Protein AF-A0A3V2NZG0-F1 (afdb_monomer)

Secondary structure (DSSP, 8-state):
---------HHHHHHHHHHHHHHHHTT--TTTS-HHHHHHHHHHHHHHHHHHHHHHHHHHHHTTS--HHHHHHHHHHHHHHHHHHHHHHHHHHHHTSHHHHH-TT--HHHHHHHHHHHHHHHHHHHS-S--

Structure (mmCIF, N/CA/C/O backbone):
data_AF-A0A3V2NZG0-F1
#
_entry.id   AF-A0A3V2NZG0-F1
#
loop_
_atom_site.group_PDB
_atom_site.id
_atom_site.type_symbol
_atom_site.label_atom_id
_atom_site.label_alt_id
_atom_site.label_comp_id
_atom_site.label_asym_id
_atom_site.label_entity_id
_atom_site.label_seq_id
_atom_site.pdbx_PDB_ins_code
_atom_site.Cartn_x
_atom_site.Cartn_y
_atom_site.Cartn_z
_atom_site.occupancy
_atom_site.B_iso_or_equiv
_atom_site.auth_seq_id
_atom_site.auth_comp_id
_atom_site.auth_asym_id
_atom_site.auth_atom_id
_atom_site.pdbx_PDB_model_num
ATOM 1 N N . MET A 1 1 ? 24.662 -16.048 -28.612 1.00 64.00 1 MET A N 1
ATOM 2 C CA . MET A 1 1 ? 23.249 -15.648 -28.432 1.00 64.00 1 MET A CA 1
ATOM 3 C C . MET A 1 1 ? 22.555 -15.636 -29.789 1.00 64.00 1 MET A C 1
ATOM 5 O O . MET A 1 1 ? 23.236 -15.341 -30.770 1.00 64.00 1 MET A O 1
ATOM 9 N N . PRO A 1 2 ? 21.258 -15.981 -29.876 1.00 81.00 2 PRO A N 1
ATOM 10 C CA . PRO A 1 2 ? 20.494 -15.832 -31.113 1.00 81.00 2 PRO A CA 1
ATOM 11 C C . PRO A 1 2 ? 20.475 -14.359 -31.545 1.00 81.00 2 PRO A C 1
ATOM 13 O O . PRO A 1 2 ? 20.329 -13.466 -30.714 1.00 81.00 2 PRO A O 1
ATOM 16 N N . ARG A 1 3 ? 20.659 -14.101 -32.843 1.00 85.19 3 ARG A N 1
ATOM 17 C CA . ARG A 1 3 ? 20.670 -12.741 -33.392 1.00 85.19 3 ARG A CA 1
ATOM 18 C C . ARG A 1 3 ? 19.260 -12.354 -33.815 1.00 85.19 3 ARG A C 1
ATOM 20 O O . ARG A 1 3 ? 18.695 -12.997 -34.693 1.00 85.19 3 ARG A O 1
ATOM 27 N N . GLN A 1 4 ? 18.739 -11.278 -33.235 1.00 85.19 4 GLN A N 1
ATOM 28 C CA . GLN A 1 4 ? 17.444 -10.713 -33.595 1.00 85.19 4 GLN A CA 1
ATOM 29 C C . GLN A 1 4 ? 17.626 -9.287 -34.114 1.00 85.19 4 GLN A C 1
ATOM 31 O O . GLN A 1 4 ? 18.252 -8.459 -33.458 1.00 85.19 4 GLN A O 1
ATOM 36 N N . ASN A 1 5 ? 17.057 -8.995 -35.284 1.00 89.38 5 ASN A N 1
ATOM 37 C CA . ASN A 1 5 ? 16.977 -7.630 -35.798 1.00 89.38 5 ASN A CA 1
ATOM 38 C C . ASN A 1 5 ? 15.618 -7.039 -35.398 1.00 89.38 5 ASN A C 1
ATOM 40 O O . ASN A 1 5 ? 14.584 -7.684 -35.588 1.00 89.38 5 ASN A O 1
ATOM 44 N N . VAL A 1 6 ? 15.623 -5.829 -34.838 1.00 88.25 6 VAL A N 1
ATOM 45 C CA . VAL A 1 6 ? 14.420 -5.133 -34.361 1.00 88.25 6 VAL A CA 1
ATOM 46 C C . VAL A 1 6 ? 14.363 -3.752 -35.000 1.00 88.25 6 VAL A C 1
ATOM 48 O O . VAL A 1 6 ? 15.341 -3.008 -34.974 1.00 88.25 6 VAL A O 1
ATOM 51 N N . TYR A 1 7 ? 13.208 -3.403 -35.564 1.00 93.56 7 TYR A N 1
ATOM 52 C CA . TYR A 1 7 ? 12.954 -2.054 -36.059 1.00 93.56 7 TYR A CA 1
ATOM 53 C C . TYR A 1 7 ? 12.514 -1.161 -34.902 1.00 93.56 7 TYR A C 1
ATOM 55 O O . TYR A 1 7 ? 11.562 -1.474 -34.190 1.00 93.56 7 TYR A O 1
ATOM 63 N N . MET A 1 8 ? 13.211 -0.043 -34.719 1.00 91.81 8 MET A N 1
ATOM 64 C CA . MET A 1 8 ? 12.981 0.892 -33.621 1.00 91.81 8 MET A CA 1
ATOM 65 C C . MET A 1 8 ? 12.758 2.300 -34.167 1.00 91.81 8 MET A C 1
ATOM 67 O O . MET A 1 8 ? 13.264 2.658 -35.230 1.00 91.81 8 MET A O 1
ATOM 71 N N . LYS A 1 9 ? 12.003 3.117 -33.428 1.00 96.12 9 LYS A N 1
ATOM 72 C CA . LYS A 1 9 ? 11.873 4.547 -33.732 1.00 96.12 9 LYS A CA 1
ATOM 73 C C . LYS A 1 9 ? 13.207 5.247 -33.467 1.00 96.12 9 LYS A C 1
ATOM 75 O O . LYS A 1 9 ? 13.920 4.863 -32.541 1.00 96.12 9 LYS A O 1
ATOM 80 N N . GLN A 1 10 ? 13.479 6.324 -34.204 1.00 95.50 10 GLN A N 1
ATOM 81 C CA . GLN A 1 10 ? 14.718 7.100 -34.069 1.00 95.50 10 GLN A CA 1
ATOM 82 C C . GLN A 1 10 ? 14.985 7.522 -32.615 1.00 95.50 10 GLN A C 1
ATOM 84 O O . GLN A 1 10 ? 16.052 7.250 -32.085 1.00 95.50 10 GLN A O 1
ATOM 89 N N . LYS A 1 11 ? 13.960 8.032 -31.919 1.00 97.00 11 LYS A N 1
ATOM 90 C CA . LYS A 1 11 ? 14.041 8.400 -30.496 1.00 97.00 11 LYS A CA 1
ATOM 91 C C . LYS A 1 11 ? 14.525 7.256 -29.592 1.00 97.00 11 LYS A C 1
ATOM 93 O O . LYS A 1 11 ? 15.296 7.488 -28.671 1.00 97.00 11 LYS A O 1
ATOM 98 N N . THR A 1 12 ? 14.047 6.033 -29.824 1.00 95.06 12 THR A N 1
ATOM 99 C CA . THR A 1 12 ? 14.440 4.859 -29.029 1.00 95.06 12 THR A CA 1
ATOM 100 C C . THR A 1 12 ? 15.890 4.491 -29.304 1.00 95.06 12 THR A C 1
ATOM 102 O O . THR A 1 12 ? 16.641 4.220 -28.376 1.00 95.06 12 THR A O 1
ATOM 105 N N . LEU A 1 13 ? 16.287 4.524 -30.575 1.00 95.25 13 LEU A N 1
ATOM 106 C CA . LEU A 1 13 ? 17.654 4.249 -30.993 1.00 95.25 13 LEU A CA 1
ATOM 107 C C . LEU A 1 13 ? 18.634 5.261 -30.381 1.00 95.25 13 LEU A C 1
ATOM 109 O O . LEU A 1 13 ? 19.654 4.856 -29.827 1.00 95.25 13 LEU A O 1
ATOM 113 N N . ASP A 1 14 ? 18.302 6.551 -30.427 1.00 96.75 14 ASP A N 1
ATOM 114 C CA . ASP A 1 14 ? 19.126 7.615 -29.848 1.00 96.75 14 ASP A CA 1
ATOM 115 C C . ASP A 1 14 ? 19.227 7.490 -28.323 1.00 96.75 14 ASP A C 1
ATOM 117 O O . ASP A 1 14 ? 20.316 7.627 -27.774 1.00 96.75 14 ASP A O 1
ATOM 121 N N . GLY A 1 15 ? 18.135 7.125 -27.643 1.00 96.50 15 GLY A N 1
ATOM 122 C CA . GLY A 1 15 ? 18.164 6.856 -26.203 1.00 96.50 15 GLY A CA 1
ATOM 123 C C . GLY A 1 15 ? 19.086 5.692 -25.823 1.00 96.50 15 GLY A C 1
ATOM 124 O O . GLY A 1 15 ? 19.814 5.780 -24.841 1.00 96.50 15 GLY A O 1
ATOM 12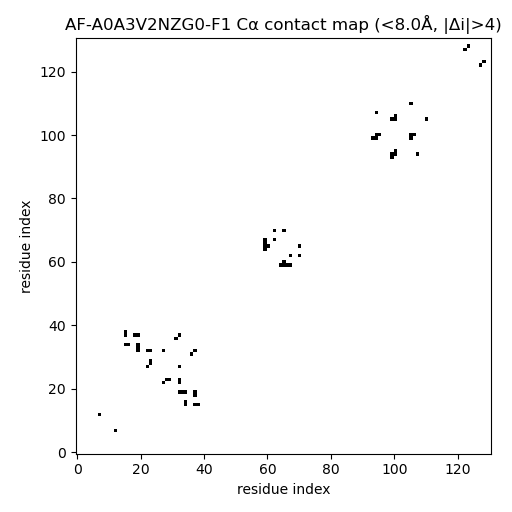5 N N . ILE A 1 16 ? 19.117 4.613 -26.615 1.00 95.50 16 ILE A N 1
ATOM 126 C CA . ILE A 1 16 ? 20.031 3.490 -26.348 1.00 95.50 16 ILE A CA 1
ATOM 127 C C . ILE A 1 16 ? 21.485 3.897 -26.615 1.00 95.50 16 ILE A C 1
ATOM 129 O O . ILE A 1 16 ? 22.371 3.501 -25.863 1.00 95.50 16 ILE A O 1
ATOM 133 N N . ARG A 1 17 ? 21.744 4.705 -27.654 1.00 95.12 17 ARG A N 1
ATOM 134 C CA . ARG A 1 17 ? 23.089 5.255 -27.904 1.00 95.12 17 ARG A CA 1
ATOM 135 C C . ARG A 1 17 ? 23.572 6.080 -26.721 1.00 95.12 17 ARG A C 1
ATOM 137 O O . ARG A 1 17 ? 24.675 5.846 -26.251 1.00 95.12 17 ARG A O 1
ATOM 144 N N . GLN A 1 18 ? 22.714 6.952 -26.201 1.00 96.62 18 GLN A N 1
ATOM 145 C CA . GLN A 1 18 ? 23.030 7.758 -25.031 1.00 96.62 18 GLN A CA 1
ATOM 146 C C . GLN A 1 18 ? 23.395 6.885 -23.818 1.00 96.62 18 GLN A C 1
ATOM 148 O O . GLN A 1 18 ? 24.410 7.138 -23.184 1.00 96.62 18 GLN A O 1
ATOM 153 N N . LEU A 1 19 ? 22.641 5.815 -23.541 1.00 95.19 19 LEU A N 1
ATOM 154 C CA . LEU A 1 19 ? 22.958 4.882 -22.448 1.00 95.19 19 LEU A CA 1
ATOM 155 C C . LEU A 1 19 ? 24.302 4.163 -22.639 1.00 95.19 19 LEU A C 1
ATOM 157 O O . LEU A 1 19 ? 25.007 3.889 -21.668 1.00 95.19 19 LEU A O 1
ATOM 161 N N . VAL A 1 20 ? 24.655 3.822 -23.882 1.00 95.31 20 VAL A N 1
ATOM 162 C CA . VAL A 1 20 ? 25.974 3.255 -24.201 1.00 95.31 20 VAL A CA 1
ATOM 163 C C . VAL A 1 20 ? 27.066 4.285 -23.909 1.00 95.31 20 VAL A C 1
ATOM 165 O O . VAL A 1 20 ? 28.033 3.953 -23.228 1.00 95.31 20 VAL A O 1
ATOM 168 N N . ASP A 1 21 ? 26.895 5.522 -24.375 1.00 94.94 21 ASP A N 1
ATOM 169 C CA . ASP A 1 21 ? 27.864 6.604 -24.184 1.00 94.94 21 ASP A CA 1
ATOM 170 C C . ASP A 1 21 ? 28.045 6.957 -22.696 1.00 94.94 21 ASP A C 1
ATOM 172 O O . ASP A 1 21 ? 29.173 7.144 -22.242 1.00 94.94 21 ASP A O 1
ATOM 176 N N . GLU A 1 22 ? 26.960 6.974 -21.916 1.00 95.12 22 GLU A N 1
ATOM 177 C CA . GLU A 1 22 ? 26.977 7.187 -20.462 1.00 95.12 22 GLU A CA 1
ATOM 178 C C . GLU A 1 22 ? 27.804 6.112 -19.745 1.00 95.12 22 GLU A C 1
ATOM 180 O O . GLU A 1 22 ? 28.720 6.431 -18.990 1.00 95.12 22 GLU A O 1
ATOM 185 N N . ARG A 1 23 ? 27.566 4.830 -20.042 1.00 91.94 23 ARG A N 1
ATOM 186 C CA . ARG A 1 23 ? 28.322 3.723 -19.430 1.00 91.94 23 ARG A CA 1
ATOM 187 C C . ARG A 1 23 ? 29.799 3.712 -19.831 1.00 91.94 23 ARG A C 1
ATOM 189 O O . ARG A 1 23 ? 30.651 3.331 -19.031 1.00 91.94 23 ARG A O 1
ATOM 196 N N . LEU A 1 24 ? 30.123 4.128 -21.057 1.00 91.94 24 LEU A N 1
ATOM 197 C CA . LEU A 1 24 ? 31.515 4.317 -21.478 1.00 91.94 24 LEU A CA 1
ATOM 198 C C . LEU A 1 24 ? 32.172 5.475 -20.713 1.00 91.94 24 LEU A C 1
ATOM 200 O O . LEU A 1 24 ? 33.325 5.355 -20.298 1.00 91.94 24 LEU A O 1
ATOM 204 N N . ALA A 1 25 ? 31.441 6.569 -20.477 1.00 93.44 25 ALA A N 1
ATOM 205 C CA . ALA A 1 25 ? 31.916 7.693 -19.672 1.00 93.44 25 ALA A CA 1
ATOM 206 C C . ALA A 1 25 ? 32.145 7.312 -18.195 1.00 93.44 25 ALA A C 1
ATOM 208 O O . ALA A 1 25 ? 33.050 7.850 -17.560 1.00 93.44 25 ALA A O 1
ATOM 209 N N . GLU A 1 26 ? 31.392 6.343 -17.671 1.00 93.56 26 GLU A N 1
ATOM 210 C CA . GLU A 1 26 ? 31.583 5.750 -16.336 1.00 93.56 26 GLU A CA 1
ATOM 211 C C . GLU A 1 26 ? 32.793 4.795 -16.246 1.00 93.56 26 GLU A C 1
ATOM 213 O O . GLU A 1 26 ? 33.108 4.289 -15.167 1.00 93.56 26 GLU A O 1
ATOM 218 N N . GLY A 1 27 ? 33.510 4.569 -17.353 1.00 89.50 27 GLY A N 1
ATOM 219 C CA . GLY A 1 27 ? 34.743 3.778 -17.394 1.00 89.50 27 GLY A CA 1
ATOM 220 C C . GLY A 1 27 ? 34.570 2.334 -17.868 1.00 89.50 27 GLY A C 1
ATOM 221 O O . GLY A 1 27 ? 35.516 1.550 -17.764 1.00 89.50 27 GLY A O 1
ATOM 222 N N . ALA A 1 28 ? 33.400 1.961 -18.398 1.00 89.12 28 ALA A N 1
ATOM 223 C CA . ALA A 1 28 ? 33.219 0.656 -19.028 1.00 89.12 28 ALA A CA 1
ATOM 224 C C . ALA A 1 28 ? 34.002 0.553 -20.348 1.00 89.12 28 ALA A C 1
ATOM 226 O O . ALA A 1 28 ? 34.211 1.540 -21.055 1.00 89.12 28 ALA A O 1
ATOM 227 N N . THR A 1 29 ? 34.415 -0.662 -20.718 1.00 89.56 29 THR A N 1
ATOM 228 C CA . THR A 1 29 ? 35.112 -0.871 -21.991 1.00 89.56 29 THR A CA 1
ATOM 229 C C . THR A 1 29 ? 34.121 -1.080 -23.147 1.00 89.56 29 THR A C 1
ATOM 231 O O . THR A 1 29 ? 33.065 -1.688 -22.948 1.00 89.56 29 THR A O 1
ATOM 234 N N . PRO A 1 30 ? 34.457 -0.672 -24.388 1.00 82.56 30 PRO A N 1
ATOM 235 C CA . PRO A 1 30 ? 33.624 -0.939 -25.569 1.00 82.56 30 PRO A CA 1
ATOM 236 C C . PRO A 1 30 ? 33.412 -2.430 -25.878 1.00 82.56 30 PRO A C 1
ATOM 238 O O . PRO A 1 30 ? 32.481 -2.795 -26.599 1.00 82.56 30 PRO A O 1
ATOM 241 N N . SER A 1 31 ? 34.284 -3.302 -25.361 1.00 83.88 31 SER A N 1
ATOM 242 C CA . SER A 1 31 ? 34.109 -4.757 -25.427 1.00 83.88 31 SER A CA 1
ATOM 243 C C . SER A 1 31 ? 32.963 -5.246 -24.544 1.00 83.88 31 SER A C 1
ATOM 245 O O . SER A 1 31 ? 32.260 -6.176 -24.938 1.00 83.88 31 SER A O 1
ATOM 247 N N . ASP A 1 32 ? 32.744 -4.600 -23.399 1.00 81.50 32 ASP A N 1
ATOM 248 C CA . ASP A 1 32 ? 31.724 -4.992 -22.422 1.00 81.50 32 ASP A CA 1
ATOM 249 C C . ASP A 1 32 ? 30.383 -4.298 -22.706 1.00 81.50 32 ASP A C 1
ATOM 251 O O . ASP A 1 32 ? 29.309 -4.906 -22.629 1.00 81.50 32 ASP A O 1
ATOM 255 N N . VAL A 1 33 ? 30.434 -3.023 -23.099 1.00 89.25 33 VAL A N 1
ATOM 256 C CA . VAL A 1 33 ? 29.251 -2.201 -23.357 1.00 89.25 33 VAL A CA 1
ATOM 257 C C . VAL A 1 33 ? 29.194 -1.800 -24.821 1.00 89.25 33 VAL A C 1
ATOM 259 O O . VAL A 1 33 ? 29.999 -1.020 -25.323 1.00 89.25 33 VAL A O 1
ATOM 262 N N . ASN A 1 34 ? 28.188 -2.324 -25.513 1.00 90.50 34 ASN A N 1
ATOM 263 C CA . ASN A 1 34 ? 27.868 -1.962 -26.881 1.00 90.50 34 ASN A CA 1
ATOM 264 C C . ASN A 1 34 ? 26.350 -1.973 -27.084 1.00 90.50 34 ASN A C 1
ATOM 266 O O . ASN A 1 34 ? 25.579 -2.431 -26.242 1.00 90.50 34 ASN A O 1
ATOM 270 N N . MET A 1 35 ? 25.916 -1.496 -28.248 1.00 91.12 35 MET A N 1
ATOM 271 C CA . MET A 1 35 ? 24.499 -1.410 -28.603 1.00 91.12 35 MET A CA 1
ATOM 272 C C . MET A 1 35 ? 23.746 -2.732 -28.390 1.00 91.12 35 MET A C 1
ATOM 274 O O . MET A 1 35 ? 22.622 -2.729 -27.901 1.00 91.12 35 MET A O 1
ATOM 278 N N . SER A 1 36 ? 24.358 -3.869 -28.734 1.00 90.62 36 SER A N 1
ATOM 279 C CA . SER A 1 36 ? 23.695 -5.173 -28.624 1.00 90.62 36 SER A CA 1
ATOM 280 C C . SER A 1 36 ? 23.585 -5.644 -27.174 1.00 90.62 36 SER A C 1
ATOM 282 O O . SER A 1 36 ? 22.551 -6.209 -26.816 1.00 90.62 36 SER A O 1
ATOM 284 N N . SER A 1 37 ? 24.602 -5.401 -26.336 1.00 91.19 37 SER A N 1
ATOM 285 C CA . SER A 1 37 ? 24.545 -5.769 -24.916 1.00 91.19 37 SER A CA 1
ATOM 286 C C . SER A 1 37 ? 23.512 -4.930 -24.163 1.00 91.19 37 SER A C 1
ATOM 288 O O . SER A 1 37 ? 22.653 -5.501 -23.494 1.00 91.19 37 SER A O 1
ATOM 290 N N . VAL A 1 38 ? 23.486 -3.610 -24.381 1.00 93.00 38 VAL A N 1
ATOM 291 C CA . VAL A 1 38 ? 22.478 -2.721 -23.774 1.00 93.00 38 VAL A CA 1
ATOM 292 C C . VAL A 1 38 ? 21.066 -3.037 -24.285 1.00 93.00 38 VAL A C 1
ATOM 294 O O . VAL A 1 38 ? 20.133 -3.120 -23.490 1.00 93.00 38 VAL A O 1
ATOM 297 N N . CYS A 1 39 ? 20.884 -3.297 -25.587 1.00 93.06 39 CYS A N 1
ATOM 298 C CA . CYS A 1 39 ? 19.581 -3.729 -26.116 1.00 93.06 39 CYS A CA 1
ATOM 299 C C . CYS A 1 39 ? 19.095 -5.033 -25.469 1.00 93.06 39 CYS A C 1
ATOM 301 O O . CYS A 1 39 ? 17.911 -5.157 -25.164 1.00 93.06 39 CYS A O 1
ATOM 303 N N . SER A 1 40 ? 19.990 -6.005 -25.273 1.00 91.88 40 SER A N 1
ATOM 304 C CA . SER A 1 40 ? 19.635 -7.299 -24.678 1.00 91.88 40 SER A CA 1
ATOM 305 C C . SER A 1 40 ? 19.188 -7.131 -23.224 1.00 91.88 40 SER A C 1
ATOM 307 O O . SER A 1 40 ? 18.129 -7.630 -22.852 1.00 91.88 40 SER A O 1
ATOM 309 N N . GLU A 1 41 ? 19.921 -6.342 -22.434 1.00 92.62 41 GLU A N 1
ATOM 310 C CA . GLU A 1 41 ? 19.567 -6.032 -21.042 1.00 92.62 41 GLU A CA 1
ATOM 311 C C . GLU A 1 41 ? 18.221 -5.296 -20.928 1.00 92.62 41 GLU A C 1
ATOM 313 O O . GLU A 1 41 ? 17.384 -5.627 -20.081 1.00 92.62 41 GLU A O 1
ATOM 318 N N . LEU A 1 42 ? 17.972 -4.323 -21.811 1.00 94.75 42 LEU A N 1
ATOM 319 C CA . LEU A 1 42 ? 16.702 -3.596 -21.853 1.00 94.75 42 LEU A CA 1
ATOM 320 C C . LEU A 1 42 ? 15.531 -4.507 -22.237 1.00 94.75 42 LEU A C 1
ATOM 322 O O . LEU A 1 42 ? 14.445 -4.365 -21.675 1.00 94.75 42 LEU A O 1
ATOM 326 N N . LEU A 1 43 ? 15.732 -5.454 -23.159 1.00 93.62 43 LEU A N 1
ATOM 327 C CA . LEU A 1 43 ? 14.708 -6.433 -23.534 1.00 93.62 43 LEU A CA 1
ATOM 328 C C . LEU A 1 43 ? 14.398 -7.401 -22.390 1.00 93.62 43 LEU A C 1
ATOM 330 O O . LEU A 1 43 ? 13.226 -7.666 -22.127 1.00 93.62 43 LEU A O 1
ATOM 334 N N . GLU A 1 44 ? 15.414 -7.898 -21.686 1.00 93.44 44 GLU A N 1
ATOM 335 C CA . GLU A 1 44 ? 15.224 -8.751 -20.507 1.00 93.44 44 GLU A CA 1
ATOM 336 C C . GLU A 1 44 ? 14.483 -8.012 -19.389 1.00 93.44 44 GLU A C 1
ATOM 338 O O . GLU A 1 44 ? 13.531 -8.538 -18.804 1.00 93.44 44 GLU A O 1
ATOM 343 N N . THR A 1 45 ? 14.878 -6.765 -19.128 1.00 95.56 45 THR A N 1
ATOM 344 C CA . THR A 1 45 ? 14.225 -5.905 -18.137 1.00 95.56 45 THR A CA 1
ATOM 345 C C . THR A 1 45 ? 12.781 -5.617 -18.538 1.00 95.56 45 THR A C 1
ATOM 347 O O . THR A 1 45 ? 11.869 -5.798 -17.732 1.00 95.56 45 THR A O 1
ATOM 350 N N . GLY A 1 46 ? 12.541 -5.245 -19.798 1.00 95.38 46 GLY A N 1
ATOM 351 C CA . GLY A 1 46 ? 11.203 -4.999 -20.329 1.00 95.38 46 GLY A CA 1
ATOM 352 C C . GLY A 1 46 ? 10.307 -6.235 -20.254 1.00 95.38 46 GLY A C 1
ATOM 353 O O . GLY A 1 46 ? 9.160 -6.134 -19.822 1.00 95.38 46 GLY A O 1
ATOM 354 N N . LEU A 1 47 ? 10.834 -7.417 -20.591 1.00 94.75 47 LEU A N 1
ATOM 355 C CA . LEU A 1 47 ? 10.105 -8.679 -20.468 1.00 94.75 47 LEU A CA 1
ATOM 356 C C . LEU A 1 47 ? 9.717 -8.959 -19.012 1.00 94.75 47 LEU A C 1
ATOM 358 O O . LEU A 1 47 ? 8.569 -9.316 -18.746 1.00 94.75 47 LEU A O 1
ATOM 362 N N . ARG A 1 48 ? 10.646 -8.753 -18.070 1.00 95.00 48 ARG A N 1
ATOM 363 C CA . ARG A 1 48 ? 10.389 -8.922 -16.635 1.00 95.00 48 ARG A CA 1
ATOM 364 C C . ARG A 1 48 ? 9.296 -7.975 -16.146 1.00 95.00 48 ARG A C 1
ATOM 366 O O . ARG A 1 48 ? 8.387 -8.422 -15.452 1.00 95.00 48 ARG A O 1
ATOM 373 N N . VAL A 1 49 ? 9.346 -6.701 -16.536 1.00 95.81 49 VAL A N 1
ATOM 374 C CA . VAL A 1 49 ? 8.323 -5.707 -16.171 1.00 95.81 49 VAL A CA 1
ATOM 375 C C . VAL A 1 49 ? 6.958 -6.104 -16.732 1.00 95.81 49 VAL A C 1
ATOM 377 O O . VAL A 1 49 ? 5.980 -6.116 -15.993 1.00 95.81 49 VAL A O 1
ATOM 380 N N . VAL A 1 50 ? 6.876 -6.511 -18.002 1.00 95.12 50 VAL A N 1
ATOM 381 C CA . VAL A 1 50 ? 5.610 -6.959 -18.611 1.00 95.12 50 VAL A CA 1
ATOM 382 C C . VAL A 1 50 ? 5.043 -8.187 -17.894 1.00 95.12 50 VAL A C 1
ATOM 384 O O . VAL A 1 50 ? 3.841 -8.259 -17.649 1.00 95.12 50 VAL A O 1
ATOM 387 N N . GLN A 1 51 ? 5.888 -9.156 -17.537 1.00 93.44 51 GLN A N 1
ATOM 388 C CA . GLN A 1 51 ? 5.460 -10.332 -16.775 1.00 93.44 51 GLN A CA 1
ATOM 389 C C . GLN A 1 51 ? 4.969 -9.960 -15.371 1.00 93.44 51 GLN A C 1
ATOM 391 O O . GLN A 1 51 ? 3.958 -10.495 -14.920 1.00 93.44 51 GLN A O 1
ATOM 396 N N . GLN A 1 52 ? 5.652 -9.035 -14.694 1.00 90.62 52 GLN A N 1
ATOM 397 C CA . GLN A 1 52 ? 5.241 -8.541 -13.380 1.00 90.62 52 GLN A CA 1
ATOM 398 C C . GLN A 1 52 ? 3.910 -7.790 -13.439 1.00 90.62 52 GLN A C 1
ATOM 400 O O . GLN A 1 52 ? 3.062 -8.026 -12.587 1.00 90.62 52 GLN A O 1
ATOM 405 N N . LEU A 1 53 ? 3.696 -6.943 -14.450 1.00 88.44 53 LEU A N 1
ATOM 406 C CA . LEU A 1 53 ? 2.422 -6.245 -14.648 1.00 88.44 53 LEU A CA 1
ATOM 407 C C . LEU A 1 53 ? 1.272 -7.236 -14.848 1.00 88.44 53 LEU A C 1
ATOM 409 O O . LEU A 1 53 ? 0.285 -7.162 -14.128 1.00 88.44 53 LEU A O 1
ATOM 413 N N . LYS A 1 54 ? 1.445 -8.240 -15.716 1.00 88.38 54 LYS A N 1
ATOM 414 C CA . LYS A 1 54 ? 0.440 -9.302 -15.900 1.00 88.38 54 LYS A CA 1
ATOM 415 C C . LYS A 1 54 ? 0.160 -10.085 -14.620 1.00 88.38 54 LYS A C 1
ATOM 417 O O . LYS A 1 54 ? -0.973 -10.478 -14.367 1.00 88.38 54 LYS A O 1
ATOM 422 N N . LYS A 1 55 ? 1.192 -10.352 -13.815 1.00 86.81 55 LYS A N 1
ATOM 423 C CA . LYS A 1 55 ? 1.030 -11.034 -12.525 1.00 86.81 55 LYS A CA 1
ATOM 424 C C . LYS A 1 55 ? 0.219 -10.180 -11.550 1.00 86.81 55 LYS A C 1
ATOM 426 O O . LYS A 1 55 ? -0.658 -10.723 -10.892 1.00 86.81 55 LYS A O 1
ATOM 431 N N . ARG A 1 56 ? 0.482 -8.869 -11.502 1.00 82.69 56 ARG A N 1
ATOM 432 C CA . ARG A 1 56 ? -0.293 -7.915 -10.699 1.00 82.69 56 ARG A CA 1
ATOM 433 C C . ARG A 1 56 ? -1.746 -7.855 -11.151 1.00 82.69 56 ARG A C 1
ATOM 435 O O . ARG A 1 56 ? -2.613 -8.021 -10.316 1.00 8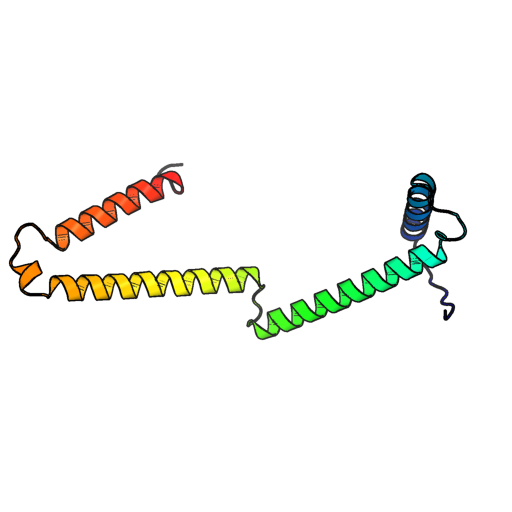2.69 56 ARG A O 1
ATOM 442 N N . GLU A 1 57 ? -2.014 -7.744 -12.451 1.00 82.88 57 GLU A N 1
ATOM 443 C CA . GLU A 1 57 ? -3.383 -7.779 -12.997 1.00 82.88 57 GLU A CA 1
ATOM 444 C C . GLU A 1 57 ? -4.132 -9.057 -12.569 1.00 82.88 57 GLU A C 1
ATOM 446 O O . GLU A 1 57 ? -5.269 -9.001 -12.110 1.00 82.88 57 GLU A O 1
ATOM 451 N N . GLN A 1 58 ? -3.473 -10.220 -12.628 1.00 82.38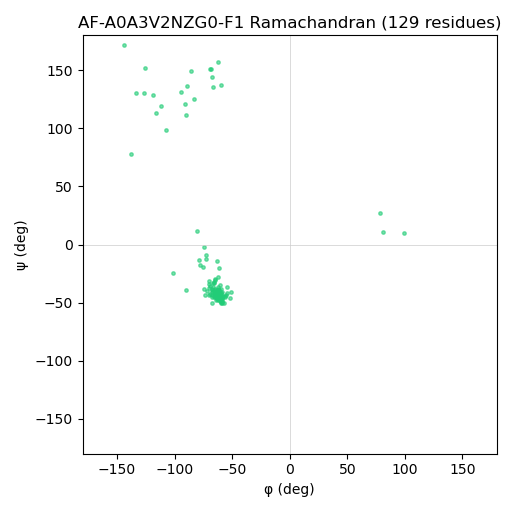 58 GLN A N 1
ATOM 452 C CA . GLN A 1 58 ? -4.050 -11.486 -12.154 1.00 82.38 58 GLN A CA 1
ATOM 453 C C . GLN A 1 58 ? -4.265 -11.529 -10.633 1.00 82.38 58 GLN A C 1
ATOM 455 O O . GLN A 1 58 ? -5.172 -12.209 -10.151 1.00 82.38 58 GLN A O 1
ATOM 460 N N . GLU A 1 59 ? -3.400 -10.882 -9.855 1.00 80.62 59 GLU A N 1
ATOM 461 C CA . GLU A 1 59 ? -3.549 -10.757 -8.403 1.00 80.62 59 GLU A CA 1
ATOM 462 C C . GLU A 1 59 ? -4.695 -9.800 -8.052 1.00 80.62 59 GLU A C 1
ATOM 464 O O . GLU A 1 59 ? -5.507 -10.129 -7.193 1.00 80.62 59 GLU A O 1
ATOM 469 N N . GLU A 1 60 ? -4.844 -8.697 -8.782 1.00 80.81 60 GLU A N 1
ATOM 470 C CA . GLU A 1 60 ? -5.966 -7.762 -8.673 1.00 80.81 60 GLU A CA 1
ATOM 471 C C . GLU A 1 60 ? -7.295 -8.456 -9.002 1.00 80.81 60 GLU A C 1
ATOM 473 O O . GLU A 1 60 ? -8.244 -8.358 -8.223 1.00 80.81 60 GLU A O 1
ATOM 478 N N . GLU A 1 61 ? -7.361 -9.255 -10.073 1.00 78.75 61 GLU A N 1
ATOM 479 C CA . GLU A 1 61 ? -8.531 -10.091 -10.386 1.00 78.75 61 GLU A CA 1
ATOM 480 C C . GLU A 1 61 ? -8.887 -11.042 -9.228 1.00 78.75 61 GLU A C 1
ATOM 482 O O . GLU A 1 61 ? -10.053 -11.142 -8.835 1.00 78.75 61 GLU A O 1
ATOM 487 N N . LYS A 1 62 ? -7.888 -11.704 -8.625 1.00 79.31 62 LYS A N 1
ATOM 488 C CA . LYS A 1 62 ? -8.087 -12.569 -7.443 1.00 79.31 62 LYS A CA 1
ATOM 489 C C . LYS A 1 62 ? -8.525 -11.787 -6.206 1.00 79.31 62 LYS A C 1
ATOM 491 O O . LYS A 1 62 ? -9.298 -12.310 -5.405 1.00 79.31 62 LYS A O 1
ATOM 496 N N . ASN A 1 63 ? -8.073 -10.545 -6.070 1.00 77.56 63 ASN A N 1
ATOM 497 C CA . ASN A 1 63 ? -8.437 -9.633 -4.989 1.00 77.56 63 ASN A CA 1
ATOM 498 C C . ASN A 1 63 ? -9.802 -8.954 -5.219 1.00 77.56 63 ASN A C 1
ATOM 500 O O . ASN A 1 63 ? -10.164 -8.031 -4.490 1.00 77.56 63 ASN A O 1
ATOM 504 N N . GLY A 1 64 ? -10.590 -9.416 -6.197 1.00 78.50 64 GLY A N 1
ATOM 505 C CA . GLY A 1 64 ? -11.915 -8.876 -6.500 1.00 78.50 64 GLY A CA 1
ATOM 506 C C . GLY A 1 64 ? -11.874 -7.566 -7.288 1.00 78.50 64 GLY A C 1
ATOM 507 O O . GLY A 1 64 ? -12.792 -6.759 -7.163 1.00 78.50 64 GLY A O 1
ATOM 508 N N . GLY A 1 65 ? -10.812 -7.351 -8.066 1.00 79.38 65 GLY A N 1
ATOM 509 C CA . GLY A 1 65 ? -10.570 -6.147 -8.863 1.00 79.38 65 GLY A CA 1
ATOM 510 C C . GLY A 1 65 ? -9.983 -4.976 -8.074 1.00 79.38 65 GLY A C 1
ATOM 511 O O . GLY A 1 65 ? -9.965 -3.862 -8.584 1.00 79.38 65 GLY A O 1
ATOM 512 N N . LEU A 1 66 ? -9.546 -5.207 -6.833 1.00 81.88 66 LEU A N 1
ATOM 513 C CA . LEU A 1 66 ? -8.902 -4.197 -5.994 1.00 81.88 66 LEU A CA 1
ATOM 514 C C . LEU A 1 66 ? -7.394 -4.213 -6.228 1.00 81.88 66 LEU A C 1
ATOM 516 O O . LEU A 1 66 ? -6.776 -5.280 -6.220 1.00 81.88 66 LEU A O 1
ATOM 520 N N . THR A 1 67 ? -6.804 -3.026 -6.336 1.00 84.94 67 THR A N 1
ATOM 521 C CA . THR A 1 67 ? -5.350 -2.869 -6.234 1.00 84.94 67 THR A CA 1
ATOM 522 C C . THR A 1 67 ? -4.861 -3.306 -4.851 1.00 84.94 67 THR A C 1
ATOM 524 O O . THR A 1 67 ? -5.613 -3.278 -3.871 1.00 84.94 67 THR A O 1
ATOM 527 N N . ASP A 1 68 ? -3.581 -3.670 -4.734 1.00 82.25 68 ASP A N 1
ATOM 528 C CA . ASP A 1 68 ? -2.983 -4.064 -3.447 1.00 82.25 68 ASP A CA 1
ATOM 529 C C . ASP A 1 68 ? -3.184 -2.997 -2.358 1.00 82.25 68 ASP A C 1
ATOM 531 O O . ASP A 1 68 ? -3.435 -3.315 -1.194 1.00 82.25 68 ASP A O 1
ATOM 535 N N . GLU A 1 69 ? -3.121 -1.719 -2.740 1.00 86.38 69 GLU A N 1
ATOM 536 C CA . GLU A 1 69 ? -3.324 -0.603 -1.821 1.00 86.38 69 GLU A CA 1
ATOM 537 C C . GLU A 1 69 ? -4.785 -0.493 -1.362 1.00 86.38 69 GLU A C 1
ATOM 539 O O . GLU A 1 69 ? -5.052 -0.303 -0.174 1.00 86.38 69 GLU A O 1
ATOM 544 N N . GLU A 1 70 ? -5.750 -0.647 -2.268 1.00 87.69 70 GLU A N 1
ATOM 545 C CA . GLU A 1 70 ? -7.170 -0.632 -1.909 1.00 87.69 70 GLU A CA 1
ATOM 546 C C . GLU A 1 70 ? -7.546 -1.845 -1.055 1.00 87.69 70 GLU A C 1
ATOM 548 O O . GLU A 1 70 ? -8.286 -1.708 -0.075 1.00 87.69 70 GLU A O 1
ATOM 553 N N . PHE A 1 71 ? -6.997 -3.020 -1.374 1.00 86.88 71 PHE A N 1
ATOM 554 C CA . PHE A 1 71 ? -7.159 -4.223 -0.568 1.00 86.88 71 PHE A CA 1
ATOM 555 C C . PHE A 1 71 ? -6.598 -4.018 0.844 1.00 86.88 71 PHE A C 1
ATOM 557 O O . PHE A 1 71 ? -7.275 -4.318 1.833 1.00 86.88 71 PHE A O 1
ATOM 564 N N . PHE A 1 72 ? -5.404 -3.429 0.951 1.00 91.06 72 PHE A N 1
ATOM 565 C CA . PHE A 1 72 ? -4.797 -3.079 2.230 1.00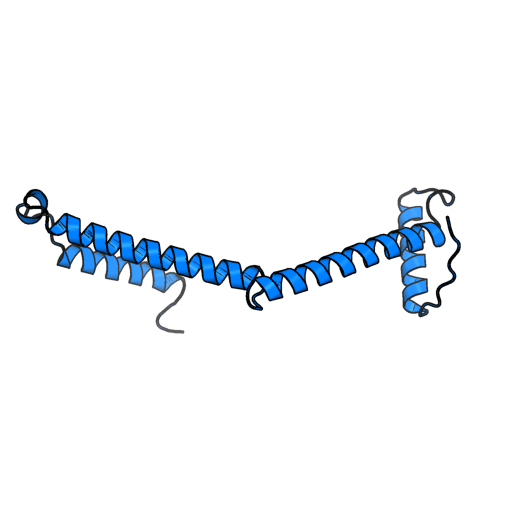 91.06 72 PHE A CA 1
ATOM 566 C C . PHE A 1 72 ? -5.664 -2.096 3.029 1.00 91.06 72 PHE A C 1
ATOM 568 O O . PHE A 1 72 ? -5.981 -2.368 4.188 1.00 91.06 72 PHE A O 1
ATOM 575 N N . ARG A 1 73 ? -6.111 -0.989 2.420 1.00 94.06 73 ARG A N 1
ATOM 576 C CA . ARG A 1 73 ? -6.972 0.013 3.078 1.00 94.06 73 ARG A CA 1
ATOM 577 C C . ARG A 1 73 ? -8.284 -0.601 3.564 1.00 94.06 73 ARG A C 1
ATOM 579 O O . ARG A 1 73 ? -8.688 -0.364 4.703 1.00 94.06 73 ARG A O 1
ATOM 586 N N . LYS A 1 74 ? -8.925 -1.430 2.733 1.00 93.00 74 LYS A N 1
ATOM 587 C CA . LYS A 1 74 ? -10.146 -2.163 3.095 1.00 93.00 74 LYS A CA 1
ATOM 588 C C . LYS A 1 74 ? -9.905 -3.064 4.302 1.00 93.00 74 LYS A C 1
ATOM 590 O O . LYS A 1 74 ? -10.696 -3.044 5.243 1.00 93.00 74 LYS A O 1
ATOM 595 N N . ARG A 1 75 ? -8.811 -3.830 4.294 1.00 93.06 75 ARG A N 1
ATOM 596 C CA . ARG A 1 75 ? -8.491 -4.753 5.384 1.00 93.06 75 ARG A CA 1
ATOM 597 C C . ARG A 1 75 ? -8.149 -4.022 6.679 1.00 93.06 75 ARG A C 1
ATOM 599 O O . ARG A 1 75 ? -8.611 -4.426 7.742 1.00 93.06 75 ARG A O 1
ATOM 606 N N . LEU A 1 76 ? -7.396 -2.929 6.591 1.00 96.44 76 LEU A N 1
ATOM 607 C CA . LEU A 1 76 ? -7.062 -2.088 7.737 1.00 96.44 76 LEU A CA 1
ATOM 608 C C . LEU A 1 76 ? -8.322 -1.505 8.386 1.00 96.44 76 LEU A C 1
ATOM 610 O O . LEU A 1 76 ? -8.455 -1.547 9.611 1.00 96.44 76 LEU A O 1
ATOM 614 N N . LEU A 1 77 ? -9.259 -1.001 7.578 1.00 96.50 77 LEU A N 1
ATOM 615 C CA . LEU A 1 77 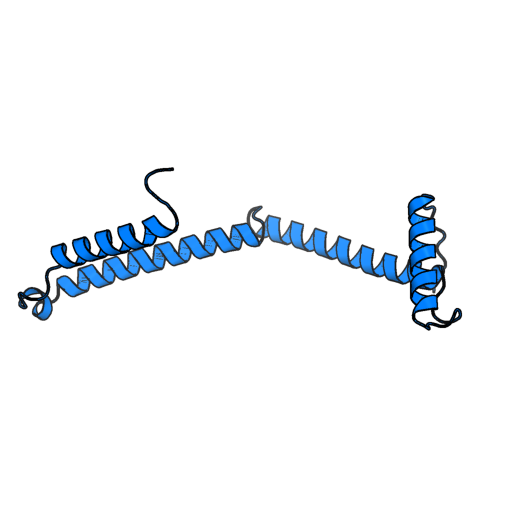? -10.537 -0.493 8.071 1.00 96.50 77 LEU A CA 1
ATOM 616 C C . LEU A 1 77 ? -11.354 -1.605 8.739 1.00 96.50 77 LEU A C 1
ATOM 618 O O . LEU A 1 77 ? -11.854 -1.413 9.845 1.00 96.50 77 LEU A O 1
ATOM 622 N N . GLU A 1 78 ? -11.451 -2.773 8.100 1.00 95.75 78 GLU A N 1
ATOM 623 C CA . GLU A 1 78 ? -12.179 -3.932 8.624 1.00 95.75 78 GLU A CA 1
ATOM 624 C C . GLU A 1 78 ? -11.654 -4.360 10.004 1.00 95.75 78 GLU A C 1
ATOM 626 O O . GLU A 1 78 ? -12.431 -4.492 10.952 1.00 95.75 78 GLU A O 1
ATOM 631 N N . GLU A 1 79 ? -10.340 -4.535 10.147 1.00 97.06 79 GLU A N 1
ATOM 632 C CA . GLU A 1 79 ? -9.729 -4.954 11.413 1.00 97.06 79 GLU A CA 1
ATOM 633 C C . GLU A 1 79 ? -9.817 -3.858 12.487 1.00 97.06 79 GLU A C 1
ATOM 635 O O . GLU A 1 79 ? -10.093 -4.151 13.653 1.00 97.06 79 GLU A O 1
ATOM 640 N N . SER A 1 80 ? -9.693 -2.585 12.100 1.00 97.44 80 SER A N 1
ATOM 641 C CA . SER A 1 80 ? -9.879 -1.452 13.019 1.00 97.44 80 SER A CA 1
ATOM 642 C C . SER A 1 80 ? -11.315 -1.380 13.552 1.00 97.44 80 SER A C 1
ATOM 644 O O . SER A 1 80 ? -11.530 -1.171 14.749 1.00 97.44 80 SER A O 1
ATOM 646 N N . MET A 1 81 ? -12.314 -1.603 12.689 1.00 96.94 81 MET A N 1
ATOM 647 C CA . MET A 1 81 ? -13.724 -1.659 13.086 1.00 96.94 81 MET A CA 1
ATOM 648 C C . MET A 1 81 ? -14.005 -2.846 14.010 1.00 96.94 81 MET A C 1
ATOM 650 O O . MET A 1 81 ? -14.662 -2.664 15.036 1.00 96.94 81 MET A O 1
ATOM 654 N N . LYS A 1 82 ? -13.483 -4.039 13.694 1.00 97.19 82 LYS A N 1
ATOM 655 C CA . LYS A 1 82 ? -13.613 -5.225 14.558 1.00 97.19 82 LYS A CA 1
ATOM 656 C C . LYS A 1 82 ? -13.024 -4.973 15.939 1.00 97.19 82 LYS A C 1
ATOM 658 O O . LYS A 1 82 ? -13.720 -5.164 16.929 1.00 97.19 82 LYS A O 1
ATOM 663 N N . SER A 1 83 ? -11.789 -4.473 16.004 1.00 97.31 83 SER A N 1
ATOM 664 C CA . SER A 1 83 ? -11.115 -4.153 17.266 1.00 97.31 83 SER A CA 1
ATOM 665 C C . SER A 1 83 ? -11.928 -3.168 18.113 1.00 97.31 83 SER A C 1
ATOM 667 O O . SER A 1 83 ? -12.154 -3.407 19.304 1.00 97.31 83 SER A O 1
ATOM 669 N N . ARG A 1 84 ? -12.463 -2.105 17.495 1.00 94.94 84 ARG A N 1
ATOM 670 C CA . ARG A 1 84 ? -13.334 -1.136 18.176 1.00 94.94 84 ARG A CA 1
ATOM 671 C C . ARG A 1 84 ? -14.600 -1.786 18.736 1.00 94.94 84 ARG A C 1
ATOM 673 O O . ARG A 1 84 ? -14.926 -1.559 19.899 1.00 94.94 84 ARG A O 1
ATOM 680 N N . LEU A 1 85 ? -15.305 -2.583 17.931 1.00 95.75 85 LEU A N 1
ATOM 681 C CA . LEU A 1 85 ? -16.535 -3.265 18.348 1.00 95.75 85 LEU A CA 1
ATOM 682 C C . LEU A 1 85 ? -16.271 -4.260 19.484 1.00 95.75 85 LEU A C 1
ATOM 684 O O . LEU A 1 85 ? -16.994 -4.264 20.478 1.00 95.75 85 LEU A O 1
ATOM 688 N N . THR A 1 86 ? -15.210 -5.061 19.372 1.00 97.31 86 THR A N 1
ATOM 689 C CA . THR A 1 86 ? -14.810 -6.020 20.406 1.00 97.31 86 THR A CA 1
ATOM 690 C C . THR A 1 86 ? -14.432 -5.312 21.702 1.00 97.31 86 THR A C 1
ATOM 692 O O . THR A 1 86 ? -14.906 -5.702 22.764 1.00 97.31 86 THR A O 1
ATOM 695 N N . THR A 1 87 ? -13.645 -4.237 21.633 1.00 95.88 87 THR A N 1
ATOM 696 C CA . THR A 1 87 ? -13.255 -3.462 22.822 1.00 95.88 87 THR A CA 1
ATOM 697 C C . THR A 1 87 ? -14.468 -2.829 23.497 1.00 95.88 87 THR A C 1
ATOM 699 O O . THR A 1 87 ? -14.572 -2.856 24.719 1.00 95.88 87 THR A O 1
ATOM 702 N N . GLN A 1 88 ? -15.429 -2.317 22.721 1.00 92.81 88 GLN A N 1
ATOM 703 C CA . GLN A 1 88 ? -16.671 -1.778 23.271 1.00 92.81 88 GLN A CA 1
ATOM 704 C C . GLN A 1 88 ? -17.520 -2.863 23.952 1.00 92.81 88 GLN A C 1
ATOM 706 O O . GLN A 1 88 ? -18.074 -2.618 25.021 1.00 92.81 88 GLN A O 1
ATOM 711 N N . ALA A 1 89 ? -17.598 -4.065 23.373 1.00 94.62 89 ALA A N 1
ATOM 712 C CA . ALA A 1 89 ? -18.291 -5.193 23.991 1.00 94.62 89 ALA A CA 1
ATOM 713 C C . ALA A 1 89 ? -17.614 -5.633 25.299 1.00 94.62 89 ALA A C 1
ATOM 715 O O . ALA A 1 89 ? -18.296 -5.807 26.305 1.00 94.62 89 ALA A O 1
ATOM 716 N N . ILE A 1 90 ? -16.280 -5.738 25.310 1.00 94.94 90 ILE A N 1
ATOM 717 C CA . ILE A 1 90 ? -15.501 -6.045 26.518 1.00 94.94 90 ILE A CA 1
ATOM 718 C C . ILE A 1 90 ? -15.742 -4.983 27.591 1.00 94.94 90 ILE A C 1
ATOM 720 O O . ILE A 1 90 ? -16.007 -5.332 28.738 1.00 94.94 90 ILE A O 1
ATOM 724 N N . LEU A 1 91 ? -15.701 -3.699 27.222 1.00 92.31 91 LEU A N 1
ATOM 725 C CA . LEU A 1 91 ? -15.954 -2.596 28.146 1.00 92.31 91 LEU A CA 1
ATOM 726 C C . LEU A 1 91 ? -17.351 -2.704 28.765 1.00 92.31 91 LEU A C 1
ATOM 728 O O . LEU A 1 91 ? -17.484 -2.580 29.977 1.00 92.31 91 LEU A O 1
ATOM 732 N N . ASN A 1 92 ? -18.377 -2.989 27.961 1.00 90.00 92 ASN A N 1
ATOM 733 C CA . ASN A 1 92 ? -19.732 -3.197 28.473 1.00 90.00 92 ASN A CA 1
ATOM 734 C C . ASN A 1 92 ? -19.775 -4.348 29.487 1.00 90.00 92 ASN A C 1
ATOM 736 O O . ASN A 1 92 ? -20.257 -4.155 30.598 1.00 90.00 92 ASN A O 1
ATOM 740 N N . CYS A 1 93 ? -19.194 -5.503 29.147 1.00 90.94 93 CYS A N 1
ATOM 741 C CA . CYS A 1 93 ? -19.135 -6.648 30.055 1.00 90.94 93 CYS A CA 1
ATOM 742 C C . CYS A 1 93 ? -18.373 -6.340 31.353 1.00 90.94 93 CYS A C 1
ATOM 744 O O . CYS A 1 93 ? -18.740 -6.846 32.408 1.00 90.94 93 CYS A O 1
ATOM 746 N N . MET A 1 94 ? -17.325 -5.512 31.303 1.00 90.69 94 MET A N 1
ATOM 747 C CA . MET A 1 94 ? -16.587 -5.103 32.502 1.00 90.69 94 MET A CA 1
ATOM 748 C C . MET A 1 94 ? -17.456 -4.272 33.451 1.00 90.69 94 MET A C 1
ATOM 750 O O . MET A 1 94 ? -17.418 -4.492 34.655 1.00 90.69 94 MET A O 1
ATOM 754 N N . PHE A 1 95 ? -18.276 -3.356 32.936 1.00 87.38 95 PHE A N 1
ATOM 755 C CA . PHE A 1 95 ? -19.167 -2.549 33.779 1.00 87.38 95 PHE A CA 1
ATOM 756 C C . PHE A 1 95 ? -20.368 -3.327 34.344 1.00 87.38 95 PHE A C 1
ATOM 758 O O . PHE A 1 95 ? -21.007 -2.853 35.285 1.00 87.38 95 PHE A O 1
ATOM 765 N N . ASP A 1 96 ? -20.639 -4.531 33.832 1.00 86.19 96 ASP A N 1
ATOM 766 C CA . ASP A 1 96 ? -21.610 -5.461 34.420 1.00 86.19 96 ASP A CA 1
ATOM 767 C C . ASP A 1 96 ? -21.053 -6.223 35.640 1.00 86.19 96 ASP A C 1
ATOM 769 O O . ASP A 1 96 ? -21.828 -6.814 36.398 1.00 86.19 96 ASP A O 1
ATOM 773 N N . LEU A 1 97 ? -19.732 -6.197 35.871 1.00 88.88 97 LEU A N 1
ATOM 774 C CA . LEU A 1 97 ? -19.111 -6.823 37.041 1.00 88.88 97 LEU A CA 1
ATOM 775 C C . LEU A 1 97 ? -19.525 -6.107 38.331 1.00 88.88 97 LEU A C 1
ATOM 777 O O . LEU A 1 97 ? -19.517 -4.875 38.422 1.00 88.88 97 LEU A O 1
ATOM 781 N N . VAL A 1 98 ? -19.866 -6.892 39.354 1.00 79.81 98 VAL A N 1
ATOM 782 C CA . VAL A 1 98 ? -20.414 -6.390 40.623 1.00 79.81 98 VAL A CA 1
ATOM 783 C C . VAL A 1 98 ? -19.413 -5.476 41.329 1.00 79.81 98 VAL A C 1
ATOM 785 O O . VAL A 1 98 ? -19.799 -4.435 41.855 1.00 79.81 98 VAL A O 1
ATOM 788 N N . GLU A 1 99 ? -18.130 -5.823 41.286 1.00 85.25 99 GLU A N 1
ATOM 789 C CA . GLU A 1 99 ? -17.035 -5.073 41.896 1.00 85.25 99 GLU A CA 1
ATOM 790 C C . GLU A 1 99 ? -16.936 -3.662 41.307 1.00 85.25 99 GLU A C 1
ATOM 792 O O . GLU A 1 99 ? -16.853 -2.686 42.051 1.00 85.25 99 GLU A O 1
ATOM 797 N N . ILE A 1 100 ? -17.026 -3.547 39.980 1.00 81.19 100 ILE A N 1
ATOM 798 C CA . ILE A 1 100 ? -16.937 -2.268 39.263 1.00 81.19 100 ILE A CA 1
ATOM 799 C C . ILE A 1 100 ? -18.215 -1.455 39.468 1.00 81.19 100 ILE A C 1
ATOM 801 O O . ILE A 1 100 ? -18.145 -0.266 39.762 1.00 81.19 100 ILE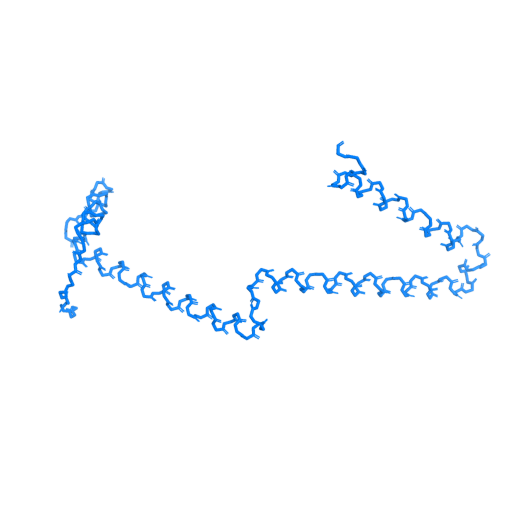 A O 1
ATOM 805 N N . LYS A 1 101 ? -19.384 -2.098 39.389 1.00 79.19 101 LYS A N 1
ATOM 806 C CA . LYS A 1 101 ? -20.683 -1.441 39.579 1.00 79.19 101 LYS A CA 1
ATOM 807 C C . LYS A 1 101 ? -20.888 -0.910 41.000 1.00 79.19 101 LYS A C 1
ATOM 809 O O . LYS A 1 101 ? -21.607 0.068 41.193 1.00 79.19 101 LYS A O 1
ATOM 814 N N . SER A 1 102 ? -20.292 -1.570 41.992 1.00 82.56 102 SER A N 1
ATOM 815 C CA . SER A 1 102 ? -20.357 -1.155 43.397 1.00 82.56 102 SER A CA 1
ATOM 816 C C . SER A 1 102 ? -19.423 0.013 43.739 1.00 82.56 102 SER A C 1
ATOM 818 O O . SER A 1 102 ? -19.633 0.679 44.753 1.00 82.56 102 SER A O 1
ATOM 820 N N . ASP A 1 103 ? -18.420 0.290 42.901 1.00 85.44 103 ASP A N 1
ATOM 821 C CA . ASP A 1 103 ? -17.470 1.383 43.100 1.00 85.44 103 ASP A CA 1
ATOM 822 C C . ASP A 1 103 ? -17.975 2.668 42.429 1.00 85.44 103 ASP A C 1
ATOM 824 O O . ASP A 1 103 ? -17.996 2.796 41.205 1.00 85.44 103 ASP A O 1
ATOM 828 N N . SER A 1 104 ? -18.334 3.666 43.238 1.00 77.62 104 SER A N 1
ATOM 829 C CA . SER A 1 104 ? -18.850 4.957 42.762 1.00 77.62 104 SER A CA 1
ATOM 830 C C . SER A 1 104 ? -17.854 5.763 41.922 1.00 77.62 104 SER A C 1
ATOM 832 O O . SER A 1 104 ? -18.260 6.715 41.257 1.00 77.62 104 SER A O 1
ATOM 834 N N . ARG A 1 105 ? -16.566 5.395 41.926 1.00 83.12 105 ARG A N 1
ATOM 835 C CA . ARG A 1 10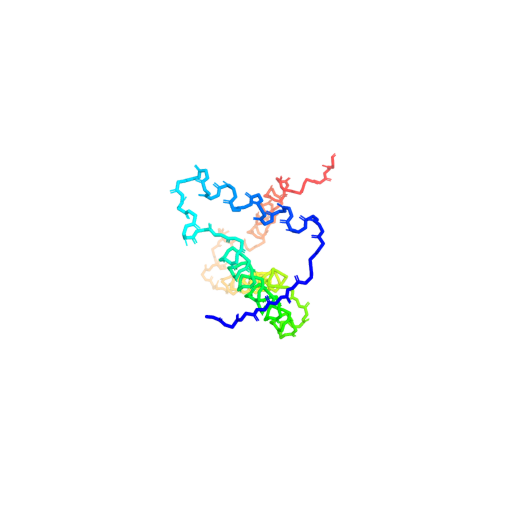5 ? -15.529 6.027 41.097 1.00 83.12 105 ARG A CA 1
ATOM 836 C C . ARG A 1 105 ? -15.598 5.604 39.629 1.00 83.12 105 ARG A C 1
ATOM 838 O O . ARG A 1 105 ? -15.041 6.297 38.782 1.00 83.12 105 ARG A O 1
ATOM 845 N N . HIS A 1 106 ? -16.251 4.485 39.317 1.00 79.56 106 HIS A N 1
ATOM 846 C CA . HIS A 1 106 ? -16.329 3.948 37.961 1.00 79.56 106 HIS A CA 1
ATOM 847 C C . HIS A 1 106 ? -17.732 4.157 37.389 1.00 79.56 106 HIS A C 1
ATOM 849 O O . HIS A 1 106 ? -18.646 3.370 37.620 1.00 79.56 106 HIS A O 1
ATOM 855 N N . ASN A 1 107 ? -17.900 5.211 36.588 1.00 85.94 107 ASN A N 1
ATOM 856 C CA . ASN A 1 107 ? -19.158 5.495 35.903 1.00 85.94 107 ASN A CA 1
ATOM 857 C C . ASN A 1 107 ? -19.023 5.303 34.387 1.00 85.94 107 ASN A C 1
ATOM 859 O O . ASN A 1 107 ? -18.260 6.002 33.718 1.00 85.94 107 ASN A O 1
ATOM 863 N N . TYR A 1 108 ? -19.813 4.379 33.838 1.00 86.38 108 TYR A N 1
ATOM 864 C CA . TYR A 1 108 ? -19.821 4.081 32.406 1.00 86.38 108 TYR A CA 1
ATOM 865 C C . TYR A 1 108 ? -20.165 5.310 31.548 1.00 86.38 108 TYR A C 1
ATOM 867 O O . TYR A 1 108 ? -19.491 5.591 30.561 1.00 86.38 108 TYR A O 1
ATOM 875 N N . HIS A 1 109 ? -21.186 6.085 31.925 1.00 87.69 109 HIS A N 1
ATOM 876 C CA . HIS A 1 109 ? -21.627 7.247 31.146 1.00 87.69 109 HIS A CA 1
ATOM 877 C C . HIS A 1 109 ? -20.598 8.377 31.140 1.00 87.69 109 HIS A C 1
ATOM 879 O O . HIS A 1 109 ? -20.399 9.026 30.108 1.00 87.69 109 HIS A O 1
ATOM 885 N N . GLU A 1 110 ? -19.938 8.603 32.274 1.00 89.94 110 GLU A N 1
ATOM 886 C CA . GLU A 1 110 ? -18.873 9.598 32.388 1.00 89.94 110 GLU A CA 1
ATOM 887 C C . GLU A 1 110 ? -17.664 9.200 31.535 1.00 89.94 110 GLU A C 1
ATOM 889 O O . GLU A 1 110 ? -17.176 10.009 30.746 1.00 89.94 110 GLU A O 1
ATOM 894 N N . LEU A 1 111 ? -17.259 7.926 31.591 1.00 90.06 111 LEU A N 1
ATOM 895 C CA . LEU A 1 111 ? -16.163 7.400 30.779 1.00 90.06 111 LEU A CA 1
ATOM 896 C C . LEU A 1 111 ? -16.445 7.529 29.273 1.00 90.06 111 LEU A C 1
ATOM 898 O O . LEU A 1 111 ? -15.592 7.993 28.518 1.00 90.06 111 LEU A O 1
ATOM 902 N N . ILE A 1 112 ? -17.658 7.185 28.826 1.00 91.12 112 ILE A N 1
ATOM 903 C CA . ILE A 1 112 ? -18.062 7.351 27.421 1.00 91.12 112 ILE A CA 1
ATOM 904 C C . ILE A 1 112 ? -18.053 8.827 27.005 1.00 91.12 112 ILE A C 1
ATOM 906 O O . ILE A 1 112 ? -17.675 9.146 25.875 1.00 91.12 112 ILE A O 1
ATOM 910 N N . SER A 1 113 ? -18.470 9.731 27.892 1.00 93.12 113 SER A N 1
ATOM 911 C CA . SER A 1 113 ? -18.462 11.173 27.615 1.00 93.12 113 SER A CA 1
ATOM 912 C C . SER A 1 113 ? -17.036 11.697 27.464 1.00 93.12 113 SER A C 1
ATOM 914 O O . SER A 1 113 ? -16.751 12.404 26.497 1.00 93.12 113 SER A O 1
ATOM 916 N N . LYS A 1 114 ? -16.126 11.261 28.343 1.00 93.75 114 LYS A N 1
ATOM 917 C CA . LYS A 1 114 ? -14.696 11.569 28.261 1.00 93.75 114 LYS A CA 1
ATOM 918 C C . LYS A 1 114 ? -14.079 11.086 26.945 1.00 93.75 114 LYS A C 1
ATOM 920 O O . LYS A 1 114 ? -13.467 11.883 26.245 1.00 93.75 114 LYS A O 1
ATOM 925 N N . PHE A 1 115 ? -14.324 9.835 26.541 1.00 92.94 115 PHE A N 1
ATOM 926 C CA . PHE A 1 115 ? -13.824 9.324 25.257 1.00 92.94 115 PHE A CA 1
ATOM 927 C C . PHE A 1 115 ? -14.340 10.119 24.056 1.00 92.94 115 PHE A C 1
ATOM 929 O O . PHE A 1 115 ? -13.582 10.403 23.133 1.00 92.94 115 PHE A O 1
ATOM 936 N N . LYS A 1 116 ? -15.623 10.502 24.046 1.00 92.62 116 LYS A N 1
ATOM 937 C CA . LYS A 1 116 ? -16.176 11.327 22.960 1.00 92.62 116 LYS A CA 1
ATOM 938 C C . LYS A 1 116 ? -15.483 12.683 22.870 1.00 92.62 116 LYS A C 1
ATOM 940 O O . LYS A 1 116 ? -15.250 13.157 21.760 1.00 92.62 116 LYS A O 1
ATOM 945 N N . GLN A 1 117 ? -15.173 13.290 24.013 1.00 94.81 117 GLN A N 1
ATOM 946 C CA . GLN A 1 117 ? -14.470 14.563 24.061 1.00 94.81 117 GLN A CA 1
ATOM 947 C C . GLN A 1 117 ? -13.024 14.426 23.564 1.00 94.81 117 GLN A C 1
ATOM 949 O O . GLN A 1 117 ? -12.648 15.141 22.642 1.00 94.81 117 GLN A O 1
ATOM 954 N N . GLU A 1 118 ? -12.257 13.461 24.078 1.00 94.19 118 GLU A N 1
ATOM 955 C CA . GLU A 1 118 ? -10.865 13.216 23.656 1.00 94.19 118 GLU A CA 1
ATOM 956 C C . GLU A 1 118 ? -10.755 12.905 22.154 1.00 94.19 118 GLU A C 1
ATOM 958 O O . GLU A 1 118 ? -9.869 13.410 21.462 1.00 94.19 118 GLU A O 1
ATOM 963 N N . ILE A 1 119 ? -11.689 12.108 21.618 1.00 91.62 119 ILE A N 1
ATOM 964 C CA . ILE A 1 119 ? -11.754 11.814 20.181 1.00 91.62 119 ILE A CA 1
ATOM 965 C C . ILE A 1 119 ? -12.064 13.084 19.387 1.00 91.62 119 ILE A C 1
ATOM 967 O O . ILE A 1 119 ? -11.460 13.301 18.340 1.00 91.62 119 ILE A O 1
ATOM 971 N N . LYS A 1 120 ? -12.995 13.923 19.861 1.00 91.25 120 LYS A N 1
ATOM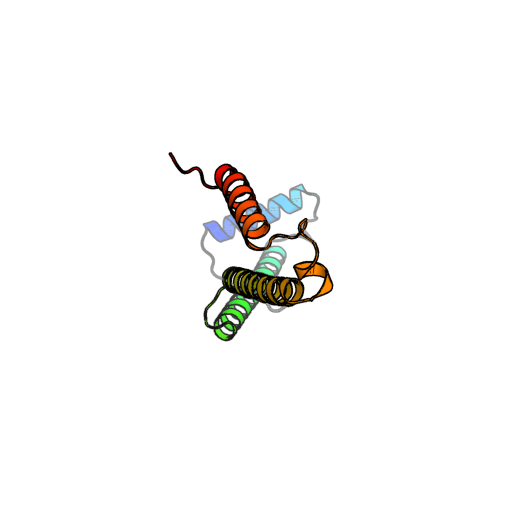 972 C CA . LYS A 1 120 ? -13.332 15.184 19.190 1.00 91.25 120 LYS A CA 1
ATOM 973 C C . LYS A 1 120 ? -12.124 16.122 19.146 1.00 91.25 120 LYS A C 1
ATOM 975 O O . LYS A 1 120 ? -11.842 16.672 18.088 1.00 91.25 120 LYS A O 1
ATOM 980 N N . GLU A 1 121 ? -11.413 16.265 20.259 1.00 92.19 121 GLU A N 1
ATOM 981 C CA . GLU A 1 121 ? -10.205 17.093 20.356 1.00 92.19 121 GLU A CA 1
ATOM 982 C C . GLU A 1 121 ? -9.098 16.577 19.424 1.00 92.19 121 GLU A C 1
ATOM 984 O O . GLU A 1 121 ? -8.526 17.351 18.663 1.00 92.19 121 GLU A O 1
ATOM 989 N N . SER A 1 122 ? -8.869 15.260 19.391 1.00 91.25 122 SER A N 1
ATOM 990 C CA . SER A 1 122 ? -7.868 14.646 18.504 1.00 91.25 122 SER A CA 1
ATOM 991 C C . SER A 1 122 ? -8.236 14.770 17.019 1.00 91.25 122 SER A C 1
ATOM 993 O O . SER A 1 122 ? -7.371 14.954 16.168 1.00 91.25 122 SER A O 1
ATOM 995 N N . LEU A 1 123 ? -9.526 14.665 16.680 1.00 91.31 123 LEU A N 1
ATOM 996 C CA . LEU A 1 123 ? -9.994 14.800 15.298 1.00 91.31 123 LEU A CA 1
ATOM 997 C C . LEU A 1 123 ? -9.892 16.235 14.785 1.00 91.31 123 LEU A 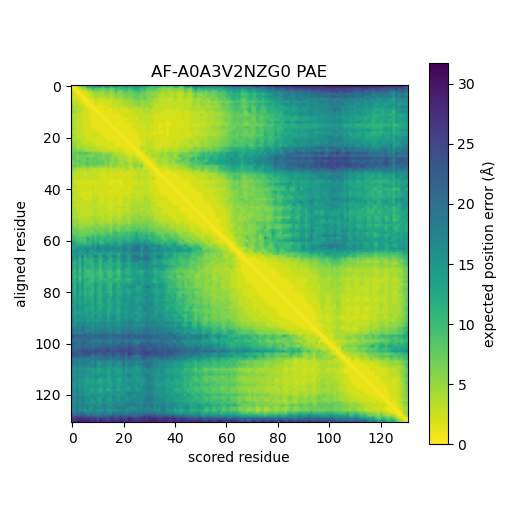C 1
ATOM 999 O O . LEU A 1 123 ? -9.664 16.412 13.593 1.00 91.31 123 LEU A O 1
ATOM 1003 N N . GLN A 1 124 ? -10.037 17.240 15.651 1.00 91.75 124 GLN A N 1
ATOM 1004 C CA . GLN A 1 124 ? -9.963 18.647 15.250 1.00 91.75 124 GLN A CA 1
ATOM 1005 C C . GLN A 1 124 ? -8.598 19.043 14.676 1.00 91.75 124 GLN A C 1
ATOM 1007 O O . GLN A 1 124 ? -8.553 19.941 13.839 1.00 91.75 124 GLN A O 1
ATOM 1012 N N . GLU A 1 125 ? -7.512 18.373 15.074 1.00 90.19 125 GLU A N 1
ATOM 1013 C CA . GLU A 1 125 ? -6.170 18.609 14.519 1.00 90.19 125 GLU A CA 1
ATOM 1014 C C . GLU A 1 125 ? -6.104 18.297 13.015 1.00 90.19 125 GLU A C 1
ATOM 1016 O O . GLU A 1 125 ? -5.491 19.038 12.249 1.00 90.19 125 GLU A O 1
ATOM 1021 N N . PHE A 1 126 ? -6.768 17.222 12.583 1.00 91.81 126 PHE A N 1
ATOM 1022 C CA . PHE A 1 126 ? -6.725 16.743 11.196 1.00 91.81 126 PHE A CA 1
ATOM 1023 C C . PHE A 1 126 ? -7.963 17.139 10.377 1.00 91.81 126 PHE A C 1
ATOM 1025 O O . PHE A 1 126 ? -7.891 17.218 9.152 1.00 91.81 126 PHE A O 1
ATOM 1032 N N . PHE A 1 127 ? -9.095 17.381 11.042 1.00 92.19 127 PHE A N 1
ATOM 1033 C CA . PHE A 1 127 ? -10.397 17.680 10.444 1.00 92.19 127 PHE A CA 1
ATOM 1034 C C . PHE A 1 127 ? -11.098 18.814 11.223 1.00 92.19 127 PHE A C 1
ATOM 1036 O O . PHE A 1 127 ? -11.987 18.547 12.041 1.00 92.19 127 PHE A O 1
ATOM 1043 N N . PRO A 1 128 ? -10.710 20.085 11.011 1.00 88.31 128 PRO A N 1
ATOM 1044 C CA . PRO A 1 128 ? -11.320 21.219 11.701 1.00 88.31 128 PRO A CA 1
ATOM 1045 C C . PRO A 1 128 ? -12.785 21.430 11.272 1.00 88.31 128 PRO A C 1
ATOM 1047 O O . PRO A 1 128 ? -13.145 21.256 10.112 1.00 88.31 128 PRO A O 1
ATOM 1050 N N . GLU A 1 129 ? -13.652 21.836 12.210 1.00 80.44 129 GLU A N 1
ATOM 1051 C CA . GLU A 1 129 ? -15.092 22.067 11.950 1.00 80.44 129 GLU A CA 1
ATOM 1052 C C . GLU A 1 129 ? -15.377 23.342 11.123 1.00 80.44 129 GLU A C 1
ATOM 1054 O O . GLU A 1 129 ? -16.517 23.578 10.721 1.00 80.44 129 GLU A O 1
ATOM 1059 N N . LYS A 1 130 ? -14.365 24.180 10.884 1.00 71.25 130 LYS A N 1
ATOM 1060 C CA . LYS A 1 130 ? -14.440 25.381 10.046 1.00 71.25 130 LYS A CA 1
ATOM 1061 C C . LYS A 1 130 ? -13.235 25.396 9.109 1.00 71.25 130 LYS A C 1
ATOM 1063 O O . LYS A 1 130 ? -12.121 25.201 9.590 1.00 71.25 130 LYS A O 1
ATOM 1068 N N . GLU A 1 131 ? -13.489 25.612 7.818 1.00 54.12 131 GLU A N 1
ATOM 1069 C CA . GLU A 1 131 ? -12.458 26.007 6.844 1.00 54.12 131 GLU A CA 1
ATOM 1070 C C . GLU A 1 131 ? -11.813 27.344 7.233 1.00 54.12 131 GLU A C 1
ATOM 1072 O O . GLU A 1 131 ? -12.546 28.236 7.733 1.00 54.12 131 GLU A O 1
#

pLDDT: mean 89.5, std 6.82, range [54.12, 97.44]

Solvent-accessible surface area (backbone atoms only — not comparable to full-atom values): 7690 Å² total; per-residue (Å²): 130,90,88,80,89,79,92,71,56,67,72,57,53,52,52,52,50,49,55,43,52,51,46,43,73,75,69,50,50,73,89,75,53,38,74,67,53,54,51,50,52,52,49,54,50,49,51,51,51,53,53,50,50,53,51,47,53,55,47,19,54,73,58,74,68,31,50,74,65,56,48,47,53,53,50,53,50,52,52,52,51,48,52,51,54,52,52,53,52,52,52,53,58,52,58,70,35,66,73,44,60,70,35,89,88,59,50,71,71,60,52,53,51,51,52,55,50,54,52,50,60,62,42,39,80,83,55,56,98,64,133

Sequence (131 aa):
MPRQNVYMKQKTLDGIRQLVDERLAEGATPSDVNMSSVCSELLETGLRVVQQLKKREQEEEKNGGLTDEEFFRKRLLEESMKSRLTTQAILNCMFDLVEIKSDSRHNYHELISKFKQEIKESLQEFFPEKE

Radius of gyration: 30.91 Å; Cα contacts (8 Å, |Δi|>4): 37; chains: 1; bounding box: 57×42×80 Å

Mean predicted aligned error: 9.46 Å

Organism: Salmonella enterica I (NCBI:txid59201)

Foldseek 3Di:
DDDDDDDDDPVVLVVLVVVLVVVVVVPDDCVCGDSVNSVVVVVVVVVVVVVVVVVQCVVCVVLVVDHPVRSVVVVVVVVVVVVVVVVVVVVVVVCVDPVQVVDPVRDPVVVVVVVVVVVVVVVCVVPNPPD

Nearest PDB structures (foldseek):
  1dp3-assembly1_A  TM=6.145E-01  e=2.430E-02  Escherichia coli

InterPro domains:
  IPR007925 Relaxosome protein TraM [NF010267] (1-131)
  IPR007925 Relaxosome protein TraM [PF05261] (1-130)
  IPR007925 Relaxosome protein TraM [cd14804] (1-128)
  IPR010992 Integration host factor (IHF)-like DNA-binding domain superfamily [SSF47729] (3-51)
  IPR042073 TraM, DNA-binding domain [G3DSA:1.10.10.450] (1-52)